Protein AF-A0A3S4LG87-F1 (afdb_monomer_lite)

Sequence (50 aa):
MVEALAGRIAKSGKLAG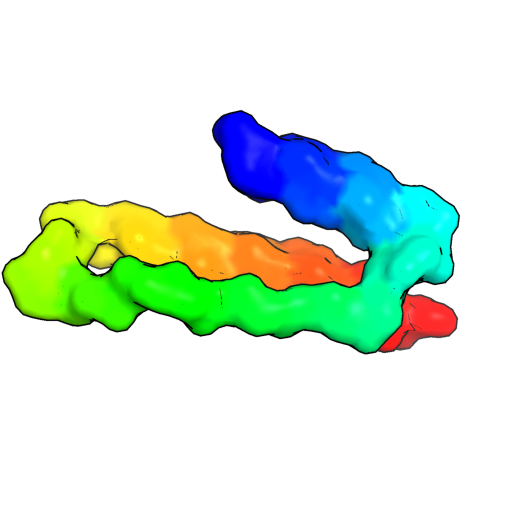ADLVEFNPDYDIDSHGAKAAARLAWSLSRHLRR

Organism: Chromobacterium violaceum (NCBI:txid536)

Radius of gyration: 11.85 Å; chains: 1; bounding box: 29×18×31 Å

InterPro domains:
  IPR006035 Ureohydrolase [PF00491] (5-44)
  IPR006035 Ureohydrolase [PS51409] (1-50)
  IPR023696 Ureohydrolase domain superfamily [SSF52768] (4-44)

Secondary structure (DSSP, 8-state):
-HHHHHHHHHHTT-----------GGG-GGGHHHHHHHHHHHHHHHHHT-

pLDDT: mean 92.77, std 7.22, range [57.66, 98.12]

Foldseek 3Di:
DVLVVLLVCLVVLPDQDDDDDDDDPVPQPVVPSVVVVVVSVVSSVVSNVD

Structure (mmCIF, N/CA/C/O backbone):
data_AF-A0A3S4LG87-F1
#
_entry.id   AF-A0A3S4LG87-F1
#
loop_
_atom_site.group_PDB
_atom_site.id
_atom_site.type_symbol
_atom_site.label_atom_id
_atom_site.label_alt_id
_atom_site.label_comp_id
_atom_site.label_asym_id
_atom_site.label_entity_id
_atom_site.label_seq_id
_atom_site.pdbx_PDB_ins_code
_atom_site.Cartn_x
_atom_site.Cartn_y
_atom_site.Cartn_z
_atom_site.occupancy
_atom_site.B_iso_or_equiv
_atom_site.auth_seq_id
_atom_site.auth_comp_id
_atom_site.auth_asym_id
_atom_site.auth_atom_id
_atom_site.pdbx_PDB_model_num
ATOM 1 N N . MET A 1 1 ? -1.108 12.503 -0.772 1.00 74.94 1 MET A N 1
ATOM 2 C CA . MET A 1 1 ? -2.553 12.777 -0.966 1.00 74.94 1 MET A CA 1
ATOM 3 C C . MET A 1 1 ? -3.419 11.567 -0.608 1.00 74.94 1 MET A C 1
ATOM 5 O O . MET A 1 1 ? -4.212 11.682 0.317 1.00 74.94 1 MET A O 1
ATOM 9 N N . VAL A 1 2 ? -3.224 10.404 -1.247 1.00 88.19 2 VAL A N 1
ATOM 10 C CA . VAL A 1 2 ? -4.001 9.170 -0.979 1.00 88.19 2 VAL A CA 1
ATOM 11 C C . VAL A 1 2 ? -3.912 8.682 0.475 1.00 88.19 2 VAL A C 1
ATOM 13 O O . VAL A 1 2 ? -4.945 8.455 1.094 1.00 88.19 2 VAL A O 1
ATOM 16 N N . GLU A 1 3 ? -2.715 8.602 1.065 1.00 90.81 3 GLU A N 1
ATOM 17 C CA . GLU A 1 3 ? -2.552 8.135 2.458 1.00 90.81 3 GLU A CA 1
ATOM 18 C C . GLU A 1 3 ? -3.300 9.006 3.480 1.00 90.81 3 GLU A C 1
ATOM 20 O O . GLU A 1 3 ? -3.909 8.491 4.418 1.00 90.81 3 GLU A O 1
ATOM 25 N N . ALA A 1 4 ? -3.308 10.327 3.278 1.00 92.69 4 ALA A N 1
ATOM 26 C CA . ALA A 1 4 ? -4.012 11.257 4.158 1.00 92.69 4 ALA A CA 1
ATOM 27 C C . ALA A 1 4 ? -5.537 11.073 4.082 1.00 92.69 4 ALA A C 1
ATOM 29 O O . ALA A 1 4 ? -6.209 11.066 5.114 1.00 92.69 4 ALA A O 1
ATOM 30 N N . LEU A 1 5 ? -6.086 10.890 2.875 1.00 93.94 5 LEU A N 1
ATOM 31 C CA . LEU A 1 5 ? -7.513 10.626 2.680 1.00 93.94 5 LEU A CA 1
ATOM 32 C C . LEU A 1 5 ? -7.916 9.277 3.284 1.00 93.94 5 LEU A C 1
ATOM 34 O O . LEU A 1 5 ? -8.858 9.224 4.075 1.00 93.94 5 LEU A O 1
ATOM 38 N N . ALA A 1 6 ? -7.165 8.217 2.977 1.00 93.69 6 ALA A N 1
ATOM 39 C CA . ALA A 1 6 ? -7.381 6.885 3.533 1.00 93.69 6 ALA A CA 1
ATOM 40 C C . ALA A 1 6 ? -7.358 6.916 5.072 1.00 93.69 6 ALA A C 1
ATOM 42 O O . ALA A 1 6 ? -8.239 6.357 5.722 1.00 93.69 6 ALA A O 1
ATOM 43 N N . GLY A 1 7 ? -6.425 7.670 5.665 1.00 93.88 7 GLY A N 1
ATOM 44 C CA . GLY A 1 7 ? -6.361 7.887 7.109 1.00 93.88 7 GLY A CA 1
ATOM 45 C C . GLY A 1 7 ? -7.582 8.613 7.687 1.00 93.88 7 GLY A C 1
ATOM 46 O O . GLY A 1 7 ? -8.035 8.263 8.775 1.00 93.88 7 GLY A O 1
ATOM 47 N N . ARG A 1 8 ? -8.153 9.601 6.985 1.00 95.12 8 ARG A N 1
ATOM 48 C CA . ARG A 1 8 ? -9.390 10.279 7.426 1.00 95.12 8 ARG A CA 1
ATOM 49 C C . ARG A 1 8 ? -10.598 9.346 7.373 1.00 95.12 8 ARG A C 1
ATOM 51 O O . ARG A 1 8 ? -11.393 9.349 8.309 1.00 95.12 8 ARG A O 1
ATOM 58 N N . ILE A 1 9 ? -10.714 8.540 6.318 1.00 94.81 9 ILE A N 1
ATOM 59 C CA . ILE A 1 9 ? -11.788 7.548 6.179 1.00 94.81 9 ILE A CA 1
ATOM 60 C C . ILE A 1 9 ? -11.673 6.499 7.290 1.00 94.81 9 ILE A C 1
ATOM 62 O O . ILE A 1 9 ? -12.649 6.253 7.994 1.00 94.81 9 ILE A O 1
ATOM 66 N N . ALA A 1 10 ? -10.477 5.957 7.527 1.00 94.19 10 ALA A N 1
ATOM 67 C CA . ALA A 1 10 ? -10.240 4.966 8.575 1.00 94.19 10 ALA A CA 1
ATOM 68 C C . ALA A 1 10 ? -10.585 5.496 9.980 1.00 94.19 10 ALA A C 1
ATOM 70 O O . ALA A 1 10 ? -11.263 4.825 10.754 1.00 94.19 10 ALA A O 1
ATOM 71 N N . LYS A 1 11 ? -10.201 6.741 10.292 1.00 93.69 11 LYS A N 1
ATOM 72 C CA . LYS A 1 11 ? -10.524 7.400 11.572 1.00 93.69 11 LYS A CA 1
ATOM 73 C C . LYS A 1 11 ? -12.010 7.703 11.764 1.00 93.69 11 LYS A C 1
ATOM 75 O O . LYS A 1 11 ? -12.424 7.944 12.891 1.00 93.69 11 LYS A O 1
ATOM 80 N N . SER A 1 12 ? -12.806 7.709 10.697 1.00 94.44 12 SER A N 1
ATOM 81 C CA . SER A 1 12 ? -14.247 7.958 10.803 1.00 94.44 12 SER A CA 1
ATOM 82 C C . SER A 1 12 ? -15.027 6.793 11.423 1.00 94.44 12 SER A C 1
ATOM 84 O O . SER A 1 12 ? -16.195 6.968 11.755 1.00 94.44 12 SER A O 1
ATOM 86 N N . GLY A 1 13 ? -14.415 5.606 11.532 1.00 92.06 13 GLY A N 1
ATOM 87 C CA . GLY A 1 13 ? -15.078 4.383 11.996 1.00 92.06 13 GLY A CA 1
ATOM 88 C C . GLY A 1 13 ? -16.019 3.744 10.969 1.00 92.06 13 GLY A C 1
ATOM 89 O O . GLY A 1 13 ? -16.651 2.741 11.266 1.00 92.06 13 GLY A O 1
ATOM 90 N N . LYS A 1 14 ? -16.120 4.304 9.756 1.00 92.88 14 LYS A N 1
ATOM 91 C CA . LYS A 1 14 ? -17.008 3.809 8.687 1.00 92.88 14 LYS A CA 1
ATOM 92 C C . LYS A 1 14 ? -16.310 2.904 7.670 1.00 92.88 14 LYS A C 1
ATOM 94 O O . LYS A 1 14 ? -16.930 2.479 6.700 1.00 92.88 14 LYS A O 1
ATOM 99 N N . LEU A 1 15 ? -15.013 2.658 7.845 1.00 93.12 15 LEU A N 1
ATOM 100 C CA . LEU A 1 15 ? -14.241 1.819 6.937 1.00 93.12 15 LEU A CA 1
ATOM 101 C C . LEU A 1 15 ? -14.542 0.341 7.215 1.00 93.12 15 LEU A C 1
ATOM 103 O O . LEU A 1 15 ? -14.092 -0.187 8.225 1.00 93.12 15 LEU A O 1
ATOM 107 N N . ALA A 1 16 ? -15.264 -0.315 6.306 1.00 92.94 16 ALA A N 1
ATOM 108 C CA . ALA A 1 16 ? -15.540 -1.754 6.381 1.00 92.94 16 ALA A CA 1
ATOM 109 C C . ALA A 1 16 ? -14.490 -2.610 5.645 1.00 92.94 16 ALA A C 1
ATOM 111 O O . ALA A 1 16 ? -14.247 -3.754 6.015 1.00 92.94 16 ALA A O 1
ATOM 112 N N . GLY A 1 17 ? -13.853 -2.053 4.613 1.00 93.56 17 GLY A N 1
ATOM 113 C CA . GLY A 1 17 ? -12.855 -2.725 3.783 1.00 93.56 17 GLY A CA 1
ATOM 114 C C . GLY A 1 17 ? -12.265 -1.769 2.745 1.00 93.56 17 GLY A C 1
ATOM 115 O O . GLY A 1 17 ? -12.777 -0.661 2.563 1.00 93.56 17 GLY A O 1
ATOM 116 N N . ALA A 1 18 ? -11.170 -2.173 2.103 1.00 94.25 18 ALA A N 1
ATOM 117 C CA . ALA A 1 18 ? -10.540 -1.432 1.013 1.00 94.25 18 ALA A CA 1
ATOM 118 C C . ALA A 1 18 ? -9.751 -2.380 0.103 1.00 94.25 18 ALA A C 1
ATOM 120 O O . ALA A 1 18 ? -9.038 -3.247 0.608 1.00 94.25 18 ALA A O 1
ATOM 121 N N . ASP A 1 19 ? -9.814 -2.135 -1.204 1.00 96.00 19 ASP A N 1
ATOM 122 C CA . ASP A 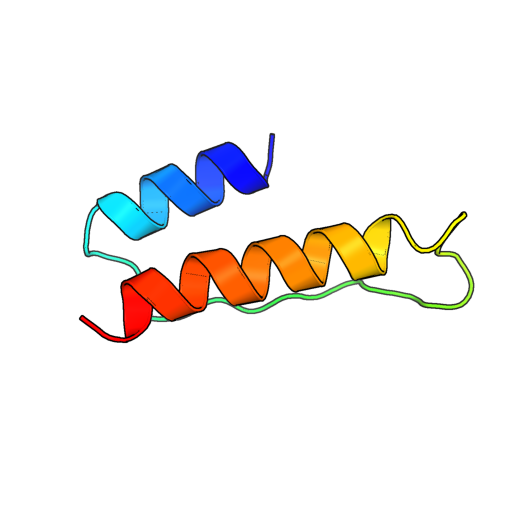1 19 ? -9.006 -2.825 -2.209 1.00 96.00 19 ASP A CA 1
ATOM 123 C C . ASP A 1 19 ? -7.855 -1.928 -2.683 1.00 96.00 19 ASP A C 1
ATOM 125 O O . ASP A 1 19 ? -8.019 -0.718 -2.865 1.00 96.00 19 ASP A O 1
ATOM 129 N N . LEU A 1 20 ? -6.676 -2.521 -2.883 1.00 95.00 20 LEU A N 1
ATOM 130 C CA . LEU A 1 20 ? -5.522 -1.873 -3.508 1.00 95.00 20 LEU A CA 1
ATOM 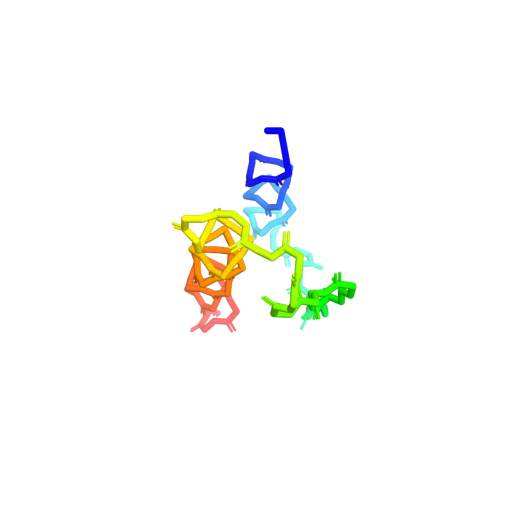131 C C . LEU A 1 20 ? -5.345 -2.467 -4.907 1.00 95.00 20 LEU A C 1
ATOM 133 O O . LEU A 1 20 ? -4.992 -3.636 -5.041 1.00 95.00 20 LEU A O 1
ATOM 137 N N . VAL A 1 21 ? -5.611 -1.662 -5.933 1.00 95.75 21 VAL A N 1
ATOM 138 C CA . VAL A 1 21 ? -5.649 -2.075 -7.346 1.00 95.75 21 VAL A CA 1
ATOM 139 C C . VAL A 1 21 ? -4.667 -1.260 -8.194 1.00 95.75 21 VAL 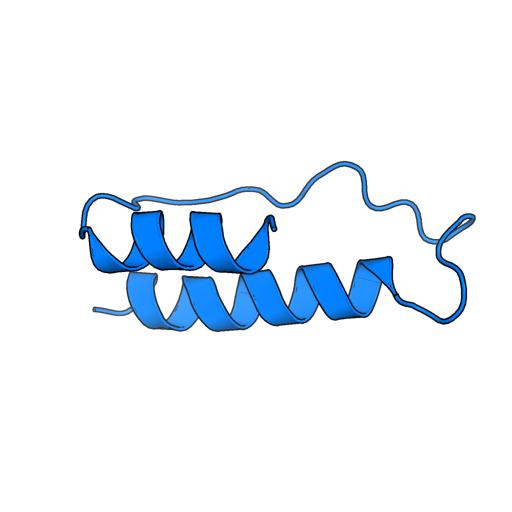A C 1
ATOM 141 O O . VAL A 1 21 ? -4.071 -0.302 -7.703 1.00 95.75 21 VAL A O 1
ATOM 144 N N . GLU A 1 22 ? -4.494 -1.653 -9.460 1.00 95.56 22 GLU A N 1
ATOM 145 C CA . GLU A 1 22 ? -3.639 -0.990 -10.467 1.00 95.56 22 GLU A CA 1
ATOM 146 C C . GLU A 1 22 ? -2.129 -0.993 -10.171 1.00 95.56 22 GLU A C 1
ATOM 148 O O . GLU A 1 22 ? -1.357 -0.259 -10.789 1.00 95.56 22 GLU A O 1
ATOM 153 N N . PHE A 1 23 ? -1.668 -1.834 -9.243 1.00 95.44 23 PHE A N 1
ATOM 154 C CA . PHE A 1 23 ? -0.237 -2.053 -9.068 1.00 95.44 23 PHE A CA 1
ATOM 155 C C . PHE A 1 23 ? 0.315 -2.913 -10.212 1.00 95.44 23 PHE A C 1
ATOM 157 O O . PHE A 1 23 ? -0.076 -4.071 -10.358 1.00 95.44 23 PHE A O 1
ATOM 164 N N . ASN A 1 24 ? 1.255 -2.361 -10.982 1.00 97.06 24 ASN A N 1
ATOM 165 C CA . ASN A 1 24 ? 2.008 -3.096 -11.992 1.00 97.06 24 ASN A CA 1
ATOM 166 C C . ASN A 1 24 ? 3.513 -3.092 -11.643 1.00 97.06 24 ASN A C 1
ATOM 168 O O . ASN A 1 24 ? 4.139 -2.032 -11.729 1.00 97.06 24 ASN A O 1
ATOM 172 N N . PRO A 1 25 ? 4.099 -4.250 -11.275 1.00 96.62 25 PRO A N 1
ATOM 173 C CA . PRO A 1 25 ? 5.521 -4.366 -10.951 1.00 96.62 25 PRO A CA 1
ATOM 174 C C . PRO A 1 25 ? 6.458 -3.915 -12.076 1.00 96.62 25 PRO A C 1
ATOM 176 O O . PRO A 1 25 ? 7.522 -3.372 -11.790 1.00 96.62 25 PRO A O 1
ATOM 179 N N . ASP A 1 26 ? 6.059 -4.093 -13.337 1.00 98.12 26 ASP A N 1
ATOM 180 C CA . ASP A 1 26 ? 6.903 -3.797 -14.502 1.00 98.12 26 ASP A CA 1
ATOM 181 C C . ASP A 1 26 ? 7.133 -2.289 -14.696 1.00 98.12 26 ASP A C 1
ATOM 183 O O . ASP A 1 26 ? 8.074 -1.880 -15.375 1.00 98.12 26 ASP A O 1
ATOM 187 N N . TYR A 1 27 ? 6.295 -1.453 -14.073 1.00 97.56 27 TYR A N 1
ATOM 188 C CA . TYR A 1 27 ? 6.380 0.009 -14.131 1.00 97.56 27 TYR A CA 1
ATOM 189 C C . TYR A 1 27 ? 6.674 0.647 -12.761 1.00 97.56 27 TYR A C 1
ATOM 191 O O . TYR A 1 27 ? 6.566 1.868 -12.614 1.00 97.56 27 TYR A O 1
ATOM 199 N N . ASP A 1 28 ? 7.048 -0.143 -11.747 1.00 97.62 28 ASP A N 1
ATOM 200 C CA . ASP A 1 28 ? 7.291 0.359 -10.391 1.00 97.62 28 ASP A CA 1
ATOM 201 C C . ASP A 1 28 ? 8.736 0.845 -10.185 1.00 97.62 28 ASP A C 1
ATOM 203 O O . ASP A 1 28 ? 9.623 0.112 -9.742 1.00 97.62 28 ASP A O 1
ATOM 207 N N . ILE A 1 29 ? 8.965 2.124 -10.482 1.00 97.81 29 ILE A N 1
ATOM 208 C CA . ILE A 1 29 ? 10.267 2.779 -10.306 1.00 97.81 29 ILE A CA 1
ATOM 209 C C . ILE A 1 29 ? 10.650 2.791 -8.820 1.00 97.81 29 ILE A C 1
ATOM 211 O O . ILE A 1 29 ? 9.908 3.301 -7.977 1.00 97.81 29 ILE A O 1
ATOM 215 N N . ASP A 1 30 ? 11.823 2.239 -8.501 1.00 97.62 30 ASP A N 1
ATOM 216 C CA . ASP A 1 30 ? 12.403 2.183 -7.148 1.00 97.62 30 ASP A CA 1
ATOM 217 C C . ASP A 1 30 ? 11.469 1.598 -6.070 1.00 97.62 30 ASP A C 1
ATOM 219 O O . ASP A 1 30 ? 11.582 1.877 -4.862 1.00 97.62 30 ASP A O 1
ATOM 223 N N . SER A 1 31 ? 10.530 0.754 -6.502 1.00 96.94 31 SER A N 1
ATOM 224 C CA . SER A 1 31 ? 9.489 0.160 -5.665 1.00 96.94 31 SER A CA 1
ATOM 225 C C . SER A 1 31 ? 8.563 1.183 -4.983 1.00 96.94 31 S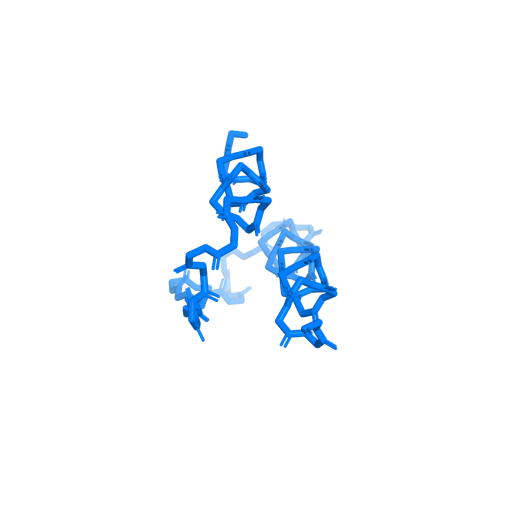ER A C 1
ATOM 227 O O . SER A 1 31 ? 8.059 0.937 -3.880 1.00 96.94 31 SER A O 1
ATOM 229 N N . HIS A 1 32 ? 8.393 2.381 -5.546 1.00 95.88 32 HIS A N 1
ATOM 230 C CA . HIS A 1 32 ? 7.564 3.432 -4.954 1.00 95.88 32 HIS A CA 1
ATOM 231 C C . HIS A 1 32 ? 6.098 3.014 -4.794 1.00 95.88 32 HIS A C 1
ATOM 233 O O . HIS A 1 32 ? 5.516 3.239 -3.726 1.00 95.88 32 HIS A O 1
ATOM 239 N N . GLY A 1 33 ? 5.521 2.379 -5.813 1.00 95.50 33 GLY A N 1
ATOM 240 C CA . GLY A 1 33 ? 4.171 1.828 -5.821 1.00 95.50 33 GLY A CA 1
ATOM 241 C C . GLY A 1 33 ? 4.003 0.743 -4.764 1.00 95.50 33 GLY A C 1
ATOM 242 O O . GLY A 1 33 ? 3.126 0.861 -3.904 1.00 95.50 33 GLY A O 1
ATOM 243 N N . ALA A 1 34 ? 4.900 -0.244 -4.733 1.00 97.44 34 ALA A N 1
ATOM 244 C CA . ALA A 1 34 ? 4.878 -1.311 -3.735 1.00 97.44 34 ALA A CA 1
ATOM 245 C C . ALA A 1 34 ? 4.981 -0.762 -2.300 1.00 97.44 34 ALA A C 1
ATOM 247 O O . ALA A 1 34 ? 4.201 -1.135 -1.419 1.00 97.44 34 ALA A O 1
ATOM 248 N N . LYS A 1 35 ? 5.896 0.185 -2.051 1.00 96.69 35 LYS A N 1
ATOM 249 C CA . LYS A 1 35 ? 6.060 0.824 -0.734 1.00 96.69 35 LYS A CA 1
ATOM 250 C C . LYS A 1 35 ? 4.826 1.627 -0.329 1.00 96.69 35 LYS A C 1
ATOM 252 O O . LYS A 1 35 ? 4.502 1.670 0.858 1.00 96.69 35 LYS A O 1
ATOM 257 N N . ALA A 1 36 ? 4.170 2.312 -1.265 1.00 95.19 36 ALA A N 1
ATOM 258 C CA . ALA A 1 36 ? 2.941 3.054 -0.991 1.00 95.19 36 ALA A CA 1
ATOM 259 C C . ALA A 1 36 ? 1.778 2.105 -0.660 1.00 95.19 36 ALA A C 1
ATOM 261 O O . ALA A 1 36 ? 1.103 2.296 0.353 1.00 95.19 36 A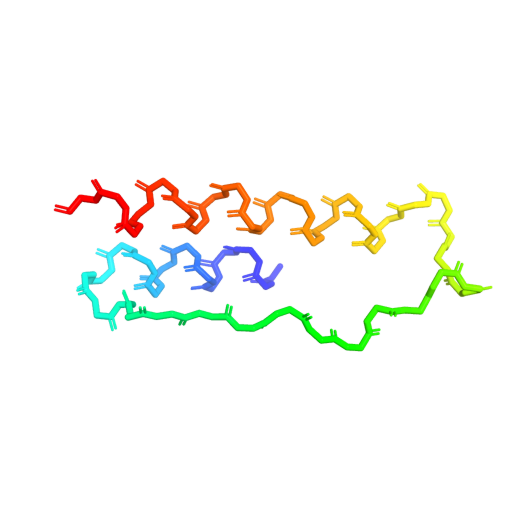LA A O 1
ATOM 262 N N . ALA A 1 37 ? 1.597 1.041 -1.447 1.00 96.44 37 ALA A N 1
ATOM 263 C CA . ALA A 1 37 ? 0.587 0.016 -1.203 1.00 96.44 37 ALA A CA 1
ATOM 264 C C . ALA A 1 37 ? 0.783 -0.664 0.164 1.00 96.44 37 ALA A C 1
ATOM 266 O O . ALA A 1 37 ? -0.159 -0.754 0.952 1.00 96.44 37 ALA A O 1
ATOM 267 N N . ALA A 1 38 ? 2.016 -1.050 0.505 1.00 96.69 38 ALA A N 1
ATOM 268 C CA . ALA A 1 38 ? 2.336 -1.668 1.792 1.00 96.69 38 ALA A CA 1
ATOM 269 C C . ALA A 1 38 ? 2.028 -0.745 2.986 1.00 96.69 38 ALA A C 1
ATOM 271 O O . ALA A 1 38 ? 1.434 -1.181 3.975 1.00 96.69 38 ALA A O 1
ATOM 272 N N . ARG A 1 39 ? 2.379 0.546 2.893 1.00 95.75 39 ARG A N 1
ATOM 273 C CA . ARG A 1 39 ? 2.064 1.543 3.932 1.00 95.75 39 ARG A CA 1
ATOM 274 C C . ARG A 1 39 ? 0.560 1.729 4.113 1.00 95.75 39 ARG A C 1
ATOM 276 O O . ARG A 1 39 ? 0.092 1.791 5.252 1.00 95.75 39 ARG A O 1
ATOM 283 N N . LEU A 1 40 ? -0.195 1.779 3.015 1.00 95.62 40 LEU A N 1
ATOM 284 C CA . LEU A 1 40 ? -1.656 1.853 3.045 1.00 95.62 40 LEU A CA 1
ATOM 285 C C . LEU A 1 40 ? -2.266 0.613 3.700 1.00 95.62 40 LEU A C 1
ATOM 287 O O . LEU A 1 40 ? -3.023 0.759 4.659 1.00 95.62 40 LEU A O 1
ATOM 291 N N . ALA A 1 41 ? -1.895 -0.586 3.247 1.00 95.19 41 ALA A N 1
ATOM 292 C CA . ALA A 1 41 ? -2.395 -1.846 3.794 1.00 95.19 41 ALA A CA 1
ATOM 293 C C . ALA A 1 41 ? -2.124 -1.950 5.302 1.00 95.19 41 ALA A C 1
ATOM 295 O O . ALA A 1 41 ? -3.033 -2.218 6.090 1.00 95.19 41 ALA A O 1
ATOM 296 N N . TRP A 1 42 ? -0.893 -1.648 5.725 1.00 94.31 42 TRP A N 1
ATOM 297 C CA . TRP A 1 42 ? -0.524 -1.635 7.137 1.00 94.31 42 TRP A CA 1
ATOM 298 C C . TRP A 1 42 ? -1.370 -0.644 7.941 1.00 94.31 42 TRP A C 1
ATOM 300 O O . TRP A 1 42 ? -1.979 -1.021 8.944 1.00 94.31 42 TRP A O 1
ATOM 310 N N . SER A 1 43 ? -1.456 0.608 7.490 1.00 92.56 43 SER A N 1
ATOM 311 C CA . SER A 1 43 ? -2.210 1.661 8.175 1.00 92.56 43 SER A CA 1
ATOM 312 C C . SER A 1 43 ? -3.695 1.310 8.315 1.00 92.56 43 SER A C 1
ATOM 314 O O . SER A 1 43 ? -4.250 1.409 9.412 1.00 92.56 43 SER A O 1
ATOM 316 N N . LEU A 1 44 ? -4.334 0.839 7.241 1.00 93.75 44 LEU A N 1
ATOM 317 C CA . LEU A 1 44 ? -5.752 0.470 7.239 1.00 93.75 44 LEU A CA 1
ATOM 318 C C . LEU A 1 44 ? -6.018 -0.763 8.110 1.00 93.75 44 LEU A C 1
ATOM 320 O O . LEU A 1 44 ? -6.966 -0.758 8.894 1.00 93.75 44 LEU A O 1
ATOM 324 N N . SER A 1 45 ? -5.136 -1.769 8.085 1.00 92.56 45 SER A N 1
ATOM 325 C CA . SER A 1 45 ? -5.280 -2.980 8.909 1.00 92.56 45 SER A CA 1
ATOM 326 C C . SER A 1 45 ? -5.331 -2.689 10.413 1.00 92.56 45 SER A C 1
ATOM 328 O O . SER A 1 45 ? -6.009 -3.387 11.164 1.00 92.56 45 SER A O 1
ATOM 330 N N . ARG A 1 46 ? -4.660 -1.625 10.869 1.00 91.06 46 ARG A N 1
ATOM 331 C CA . ARG A 1 46 ? -4.677 -1.197 12.277 1.00 91.06 46 ARG A CA 1
ATOM 332 C C . ARG A 1 46 ? -5.992 -0.541 12.696 1.00 91.06 46 ARG A C 1
ATOM 334 O O . ARG A 1 46 ? -6.255 -0.456 13.893 1.00 91.06 46 ARG A O 1
ATOM 341 N N . HIS A 1 47 ? -6.785 -0.069 11.737 1.00 88.19 47 HIS A N 1
ATOM 342 C CA . HIS A 1 47 ? -8.108 0.502 11.984 1.00 88.19 47 HIS A CA 1
ATOM 343 C C . HIS A 1 47 ? -9.215 -0.551 11.859 1.00 88.19 47 HIS A C 1
ATOM 345 O O . HIS A 1 47 ? -10.199 -0.446 12.572 1.00 88.19 47 HIS A O 1
ATOM 351 N N . LEU A 1 48 ? -9.027 -1.580 11.022 1.00 82.75 48 LEU A N 1
ATOM 352 C CA . LEU A 1 48 ? -9.984 -2.684 10.841 1.00 82.75 48 LEU A CA 1
ATOM 353 C C . LEU A 1 48 ? -9.994 -3.711 11.990 1.00 82.75 48 LEU A C 1
ATOM 355 O O . LEU A 1 48 ? -10.931 -4.487 12.109 1.00 82.75 48 LEU A O 1
ATOM 359 N N . ARG A 1 49 ? -8.941 -3.760 12.816 1.00 69.19 49 ARG A N 1
ATOM 360 C CA . ARG A 1 49 ? -8.821 -4.689 13.962 1.00 69.19 49 ARG A CA 1
ATOM 361 C C . ARG A 1 49 ? -9.412 -4.146 15.273 1.00 69.19 49 ARG A C 1
ATOM 363 O O . ARG A 1 49 ? -9.156 -4.726 16.326 1.00 69.19 49 ARG A O 1
ATOM 370 N N . ARG A 1 50 ? -10.098 -3.006 15.228 1.00 57.66 50 ARG A N 1
ATOM 371 C CA . ARG A 1 50 ? -10.798 -2.403 16.369 1.00 57.66 50 ARG A CA 1
ATOM 372 C C . ARG A 1 50 ? -12.286 -2.655 16.238 1.00 57.66 50 ARG A C 1
ATOM 374 O O . ARG A 1 50 ? -12.908 -2.848 17.300 1.00 57.66 50 ARG A O 1
#